Protein AF-A0A1E4X9Z7-F1 (afdb_monomer)

Solvent-accessible surface area (backbone atoms only — not comparable to full-atom values): 3923 Å² total; per-residue (Å²): 132,84,67,47,48,68,56,25,46,54,50,27,53,51,31,46,51,55,38,51,52,47,55,51,54,53,73,74,46,76,93,64,56,73,73,54,48,53,53,48,54,53,50,50,51,52,33,50,52,49,29,52,53,25,51,52,48,24,52,53,22,47,52,52,53,53,54,54,65,75,73,111

Secondary structure (DSSP, 8-state):
-PPPHHHHHHHHHHHHHHHHHHHHHHHTSPP--HHHHHHHHHHHHHHHHHHHHHHHHHHHHHHHHHHHHTT-

Foldseek 3Di:
DQDALVRLVVQLVVLVVVLVVLVVVVVVDDDDPPVVVVVSVVVNVVSVVSNVVSVVSNVVNVVVVVVVVVVD

Structure (mmCIF, N/CA/C/O backbone):
data_AF-A0A1E4X9Z7-F1
#
_entry.id   AF-A0A1E4X9Z7-F1
#
loop_
_atom_site.group_PDB
_atom_site.id
_atom_site.type_symbol
_atom_site.label_atom_id
_atom_site.label_alt_id
_atom_site.label_comp_id
_atom_site.label_asym_id
_atom_site.label_entity_id
_atom_site.label_seq_id
_atom_site.pdbx_PDB_ins_code
_atom_site.Cartn_x
_atom_site.Cartn_y
_atom_site.Cartn_z
_atom_site.occupancy
_atom_site.B_iso_or_equiv
_atom_site.auth_seq_id
_atom_site.auth_comp_id
_atom_site.auth_asym_id
_atom_site.auth_ato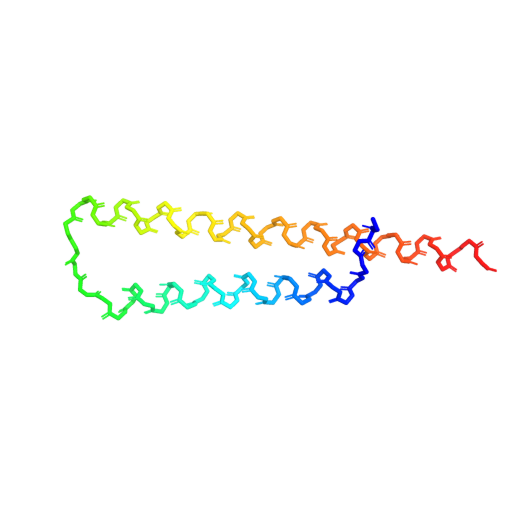m_id
_atom_site.pdbx_PDB_model_num
ATOM 1 N N . MET A 1 1 ? -20.926 12.313 5.884 1.00 51.00 1 MET A N 1
ATOM 2 C CA . MET A 1 1 ? -21.194 11.023 6.552 1.00 51.00 1 MET A CA 1
ATOM 3 C C . MET A 1 1 ? -19.870 10.466 7.039 1.00 51.00 1 MET A C 1
ATOM 5 O O . MET A 1 1 ? -18.902 10.547 6.294 1.00 51.00 1 MET A O 1
ATOM 9 N N . SER A 1 2 ? -19.788 9.983 8.276 1.00 65.12 2 SER A N 1
ATOM 10 C CA . SER A 1 2 ? -18.576 9.314 8.763 1.00 65.12 2 SER A CA 1
ATOM 11 C C . SER A 1 2 ? -18.526 7.897 8.203 1.00 65.12 2 SER A C 1
ATOM 13 O O . SER A 1 2 ? -19.513 7.180 8.329 1.00 65.12 2 SER A O 1
ATOM 15 N N . GLN A 1 3 ? -17.395 7.495 7.617 1.00 77.75 3 GLN A N 1
ATOM 16 C CA . GLN A 1 3 ? -17.190 6.107 7.195 1.00 77.75 3 GLN A CA 1
ATOM 17 C C . GLN A 1 3 ? -17.336 5.159 8.388 1.00 77.75 3 GLN A C 1
ATOM 19 O O . GLN A 1 3 ? -16.749 5.388 9.460 1.00 77.75 3 GLN A O 1
ATOM 24 N N . THR A 1 4 ? -18.112 4.102 8.173 1.00 91.56 4 THR A N 1
ATOM 25 C CA . THR A 1 4 ? -18.230 2.952 9.069 1.00 91.56 4 THR A CA 1
ATOM 26 C C . THR A 1 4 ? -16.950 2.115 9.039 1.00 91.56 4 THR A C 1
ATOM 28 O O . THR A 1 4 ? -16.146 2.208 8.111 1.00 91.56 4 THR A O 1
ATOM 31 N N . VAL A 1 5 ? -16.753 1.263 10.051 1.00 92.69 5 VAL A N 1
ATOM 32 C CA . VAL A 1 5 ? -15.616 0.324 10.086 1.00 92.69 5 VAL A CA 1
ATOM 33 C C . VAL A 1 5 ? -15.631 -0.603 8.867 1.00 92.69 5 VAL A C 1
ATOM 35 O O . VAL A 1 5 ? -14.585 -0.828 8.270 1.00 92.69 5 VAL A O 1
ATOM 38 N N . ALA A 1 6 ? -16.811 -1.077 8.452 1.00 93.06 6 ALA A N 1
ATOM 39 C CA . ALA A 1 6 ? -16.955 -1.945 7.284 1.00 93.06 6 ALA A CA 1
ATOM 40 C C . ALA A 1 6 ? -16.544 -1.243 5.976 1.00 93.06 6 ALA A C 1
ATOM 42 O O . ALA A 1 6 ? -15.804 -1.813 5.180 1.00 93.06 6 ALA A O 1
ATOM 43 N N . GLU A 1 7 ? -16.963 0.009 5.771 1.00 93.19 7 GLU A N 1
ATOM 44 C CA . GLU A 1 7 ? -16.568 0.794 4.593 1.00 93.19 7 GLU A CA 1
ATOM 45 C C . GLU A 1 7 ? -15.068 1.111 4.588 1.00 93.19 7 GLU A C 1
ATOM 47 O O . GLU A 1 7 ? -14.425 1.034 3.542 1.00 93.19 7 GLU A O 1
ATOM 52 N N . ALA A 1 8 ? -14.496 1.442 5.751 1.00 93.50 8 ALA A N 1
ATOM 53 C CA . ALA A 1 8 ? -13.066 1.710 5.876 1.00 93.50 8 ALA A CA 1
ATOM 54 C C . ALA A 1 8 ? -12.220 0.445 5.634 1.00 93.50 8 ALA A C 1
ATOM 56 O O . ALA A 1 8 ? -11.177 0.523 4.987 1.00 93.50 8 ALA A O 1
ATOM 57 N N . GLN A 1 9 ? -12.691 -0.721 6.090 1.00 95.94 9 GLN A N 1
ATOM 58 C CA . GLN A 1 9 ? -12.046 -2.007 5.822 1.00 95.94 9 GLN A CA 1
ATOM 59 C C . GLN A 1 9 ? -12.102 -2.357 4.331 1.00 95.94 9 GLN A C 1
ATOM 61 O O . GLN A 1 9 ? -11.071 -2.671 3.744 1.00 95.94 9 GLN A O 1
ATOM 66 N N . ALA A 1 10 ? -13.266 -2.219 3.689 1.00 96.56 10 ALA A N 1
ATOM 67 C CA . ALA A 1 10 ? -13.403 -2.470 2.255 1.00 96.56 10 ALA A CA 1
ATOM 68 C C . ALA A 1 10 ? -12.496 -1.548 1.417 1.00 96.56 10 ALA A C 1
ATOM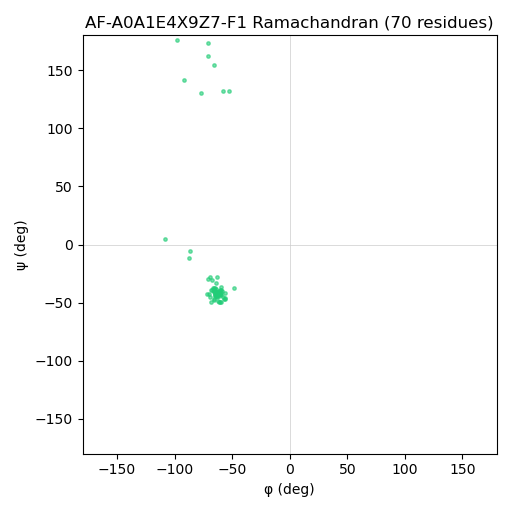 70 O O . ALA A 1 10 ? -11.891 -1.985 0.436 1.00 96.56 10 ALA A O 1
ATOM 71 N N . ALA A 1 11 ? -12.360 -0.279 1.818 1.00 96.00 11 ALA A N 1
ATOM 72 C CA . ALA A 1 11 ? -11.442 0.661 1.177 1.00 96.00 11 ALA A CA 1
ATOM 73 C C . ALA A 1 11 ? -9.969 0.250 1.351 1.00 96.00 11 ALA A C 1
ATOM 75 O O . ALA A 1 11 ? -9.199 0.321 0.389 1.00 96.00 11 ALA A O 1
ATOM 76 N N . LEU A 1 12 ? -9.587 -0.216 2.545 1.00 97.06 12 LEU A N 1
ATOM 77 C CA . LEU A 1 12 ? -8.244 -0.725 2.821 1.00 97.06 12 LEU A CA 1
ATOM 78 C C . LEU A 1 12 ? -7.923 -1.970 1.987 1.00 97.06 12 LEU A C 1
ATOM 80 O O . LEU A 1 12 ? -6.852 -2.036 1.382 1.00 97.06 12 LEU A O 1
ATOM 84 N N . ASP A 1 13 ? -8.849 -2.921 1.911 1.00 97.69 13 ASP A N 1
ATOM 85 C CA . ASP A 1 13 ? -8.671 -4.150 1.134 1.00 97.69 13 ASP A CA 1
ATOM 86 C C . ASP A 1 13 ? -8.515 -3.836 -0.359 1.00 97.69 13 ASP A C 1
ATOM 88 O O . ASP A 1 13 ? -7.612 -4.357 -1.016 1.00 97.69 13 ASP A O 1
ATOM 92 N N . ALA A 1 14 ? -9.318 -2.905 -0.887 1.00 97.75 14 ALA A N 1
ATOM 93 C CA . ALA A 1 14 ? -9.195 -2.437 -2.265 1.00 97.75 14 ALA A CA 1
ATOM 94 C C . ALA A 1 14 ? -7.853 -1.729 -2.533 1.00 97.75 14 ALA A C 1
ATOM 96 O O . ALA A 1 14 ? -7.237 -1.949 -3.578 1.00 97.75 14 ALA A O 1
ATOM 97 N N . ALA A 1 15 ? -7.373 -0.895 -1.601 1.00 97.25 15 ALA A N 1
ATOM 98 C CA . ALA A 1 15 ? -6.076 -0.226 -1.724 1.00 97.25 15 ALA A CA 1
ATOM 99 C C . ALA A 1 15 ? -4.913 -1.232 -1.703 1.00 97.25 15 ALA A C 1
ATOM 101 O O . ALA A 1 15 ? -4.017 -1.151 -2.544 1.00 97.25 15 ALA A O 1
ATOM 102 N N . LYS A 1 16 ? -4.961 -2.220 -0.800 1.00 97.94 16 LYS A N 1
ATOM 103 C CA . LYS A 1 16 ? -3.965 -3.299 -0.714 1.00 97.94 16 LYS A CA 1
ATOM 104 C C . LYS A 1 16 ? -3.957 -4.160 -1.971 1.00 97.94 16 LYS A C 1
ATOM 106 O O . LYS A 1 16 ? -2.886 -4.424 -2.509 1.00 97.94 16 LYS A O 1
ATOM 111 N N . ALA A 1 17 ? -5.128 -4.539 -2.480 1.00 98.06 17 ALA A N 1
ATOM 112 C CA . ALA A 1 17 ? -5.240 -5.292 -3.726 1.00 98.06 17 ALA A CA 1
ATOM 113 C C . ALA A 1 17 ? -4.646 -4.521 -4.917 1.00 98.06 17 ALA A C 1
ATOM 115 O O . ALA A 1 17 ? -3.905 -5.096 -5.710 1.00 98.06 17 ALA A O 1
ATOM 116 N N . ALA A 1 18 ? -4.913 -3.214 -5.018 1.00 97.50 18 ALA A N 1
ATOM 117 C CA . ALA A 1 18 ? -4.354 -2.376 -6.077 1.00 97.50 18 ALA A CA 1
ATOM 118 C C . ALA A 1 18 ? -2.823 -2.254 -5.991 1.00 97.50 18 ALA A C 1
ATOM 120 O O . ALA A 1 18 ? -2.155 -2.288 -7.024 1.00 97.50 18 ALA A O 1
ATOM 121 N N . TYR A 1 19 ? -2.274 -2.132 -4.779 1.00 97.31 19 TYR A N 1
ATOM 122 C CA . TYR A 1 19 ? -0.828 -2.100 -4.558 1.00 97.31 19 TYR A CA 1
ATOM 123 C C . TYR A 1 19 ? -0.163 -3.434 -4.923 1.00 97.31 19 TYR A C 1
ATOM 125 O O . TYR A 1 19 ? 0.795 -3.453 -5.691 1.00 97.31 19 TYR A O 1
ATOM 133 N N . LEU A 1 20 ? -0.714 -4.557 -4.453 1.00 97.12 20 LEU A N 1
ATOM 134 C CA . LEU A 1 20 ? -0.196 -5.894 -4.759 1.00 97.12 20 LEU A CA 1
ATOM 135 C C . LEU A 1 20 ? -0.246 -6.213 -6.256 1.00 97.12 20 LEU A C 1
ATOM 137 O O . LEU A 1 20 ? 0.701 -6.779 -6.795 1.00 97.12 20 LEU A O 1
ATOM 141 N N . GLU A 1 21 ? -1.325 -5.829 -6.937 1.00 96.44 21 GLU A N 1
ATOM 142 C CA . GLU A 1 21 ? -1.438 -5.999 -8.384 1.00 96.44 21 GLU A CA 1
ATOM 143 C C . GLU A 1 21 ? -0.387 -5.174 -9.137 1.00 96.44 21 GLU A C 1
ATOM 145 O O . GLU A 1 21 ? 0.109 -5.625 -10.169 1.00 96.44 21 GLU A O 1
ATOM 150 N N . GLU A 1 22 ? -0.007 -3.996 -8.630 1.00 95.38 22 GLU A N 1
ATOM 151 C CA . GLU A 1 22 ? 1.076 -3.232 -9.246 1.00 95.38 22 GLU A CA 1
ATOM 152 C C . GLU A 1 22 ? 2.435 -3.898 -9.067 1.00 95.38 22 GLU A C 1
ATOM 154 O O . GLU A 1 22 ? 3.168 -4.038 -10.044 1.00 95.38 22 GLU A O 1
ATOM 159 N N . LEU A 1 23 ? 2.741 -4.378 -7.862 1.00 94.62 23 LEU A N 1
ATOM 160 C CA . LEU A 1 23 ? 3.977 -5.120 -7.611 1.00 94.62 23 LEU A CA 1
ATOM 161 C C . LEU A 1 23 ? 4.057 -6.391 -8.463 1.00 94.62 23 LEU A C 1
ATOM 163 O O . LEU A 1 23 ? 5.110 -6.708 -9.011 1.00 94.62 23 LEU A O 1
ATOM 167 N N . ARG A 1 24 ? 2.933 -7.100 -8.635 1.00 95.31 24 ARG A N 1
ATOM 168 C CA . ARG A 1 24 ? 2.863 -8.275 -9.510 1.00 95.31 24 ARG A CA 1
ATOM 169 C C . ARG A 1 24 ? 3.181 -7.902 -10.958 1.00 95.31 24 ARG A C 1
ATOM 171 O O . ARG A 1 24 ? 4.034 -8.533 -11.577 1.00 95.31 24 ARG A O 1
ATOM 178 N N . ARG A 1 25 ? 2.542 -6.853 -11.489 1.00 91.88 25 ARG A N 1
ATOM 179 C CA . ARG A 1 25 ? 2.797 -6.362 -12.856 1.00 91.88 25 ARG A CA 1
ATOM 180 C C . ARG A 1 25 ? 4.237 -5.927 -13.063 1.00 91.88 25 ARG A C 1
ATOM 182 O O . ARG A 1 25 ? 4.754 -6.094 -14.163 1.00 91.88 25 ARG A O 1
ATOM 189 N N . ASP A 1 26 ? 4.845 -5.336 -12.045 1.00 90.81 26 ASP A N 1
ATOM 190 C CA . ASP A 1 26 ? 6.238 -4.919 -12.101 1.00 90.81 26 ASP A CA 1
ATOM 191 C C . ASP A 1 26 ? 7.178 -6.131 -12.102 1.00 90.81 26 ASP A C 1
ATOM 193 O O . ASP A 1 26 ? 8.052 -6.218 -12.957 1.00 90.81 26 ASP A O 1
ATOM 197 N N . SER A 1 27 ? 6.903 -7.141 -11.266 1.00 90.31 27 SER A N 1
ATOM 198 C CA . SER A 1 27 ? 7.675 -8.395 -11.228 1.00 90.31 27 SER A CA 1
ATOM 199 C C . SER A 1 27 ? 7.616 -9.210 -12.528 1.00 90.31 27 SER A C 1
ATOM 201 O O . SER A 1 27 ? 8.545 -9.948 -12.843 1.00 90.31 27 SER A O 1
ATOM 203 N N . GLU A 1 28 ? 6.527 -9.081 -13.291 1.00 92.12 28 GLU A N 1
ATOM 204 C CA . GLU A 1 28 ? 6.329 -9.753 -14.582 1.00 92.12 28 GLU A CA 1
ATOM 205 C C . GLU A 1 28 ? 6.893 -8.948 -15.763 1.00 92.12 28 GLU A C 1
ATOM 207 O O . GLU A 1 28 ? 6.973 -9.459 -16.884 1.00 92.12 28 GLU A O 1
ATOM 212 N N . ARG A 1 29 ? 7.268 -7.681 -15.548 1.00 84.19 29 ARG A N 1
ATOM 213 C CA . ARG A 1 29 ? 7.808 -6.814 -16.597 1.00 84.19 29 ARG A CA 1
ATOM 214 C C . ARG A 1 29 ? 9.326 -6.889 -16.654 1.00 84.19 29 ARG A C 1
ATOM 216 O O . ARG A 1 29 ? 10.016 -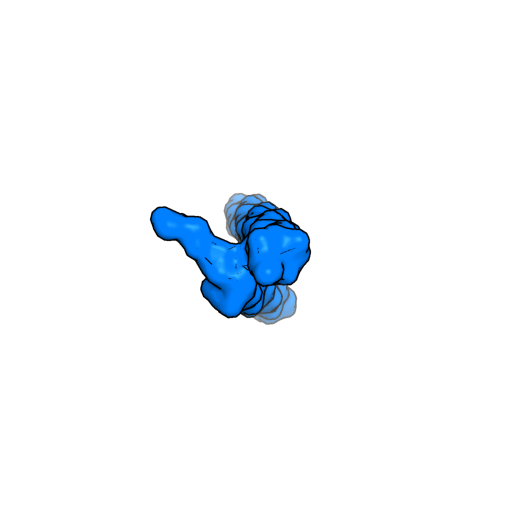6.882 -15.645 1.00 84.19 29 ARG A O 1
ATOM 223 N N . GLY A 1 30 ? 9.841 -6.866 -17.881 1.00 82.50 30 GLY A N 1
ATOM 224 C CA . GLY A 1 30 ? 11.254 -6.601 -18.131 1.00 82.50 30 GLY A CA 1
ATOM 225 C C . GLY A 1 30 ? 11.632 -5.138 -17.872 1.00 82.50 30 GLY A C 1
ATOM 226 O O . GLY A 1 30 ? 10.774 -4.271 -17.644 1.00 82.50 30 GLY A O 1
ATOM 227 N N . GLU A 1 31 ? 12.935 -4.875 -17.957 1.00 82.06 31 GLU A N 1
ATOM 228 C CA . GLU A 1 31 ? 13.515 -3.541 -17.797 1.00 82.06 31 GLU A CA 1
ATOM 229 C C . GLU A 1 31 ? 12.845 -2.520 -18.729 1.00 82.06 31 GLU A C 1
ATOM 231 O O . GLU A 1 31 ? 12.629 -2.760 -19.922 1.00 82.06 31 GLU A O 1
ATOM 236 N N . GLY A 1 32 ? 12.470 -1.374 -18.159 1.00 81.44 32 GLY A N 1
ATOM 237 C CA . GLY A 1 32 ? 11.940 -0.234 -18.896 1.00 81.44 32 GLY A CA 1
ATOM 238 C C . GLY A 1 32 ? 13.009 0.820 -19.170 1.00 81.44 32 GLY A C 1
ATOM 239 O O . GLY A 1 32 ? 14.132 0.757 -18.679 1.00 81.44 32 GLY A O 1
ATOM 240 N N . SER A 1 33 ? 12.643 1.863 -19.916 1.00 89.44 33 SER A N 1
ATOM 241 C CA . SER A 1 33 ? 13.473 3.075 -19.914 1.00 89.44 33 SER A CA 1
ATOM 242 C C . SER A 1 33 ? 13.453 3.731 -18.527 1.00 89.44 33 SER A C 1
ATOM 244 O O . SER A 1 33 ? 12.460 3.627 -17.811 1.00 89.44 33 SER A O 1
ATOM 246 N N . HIS A 1 34 ? 14.489 4.497 -18.179 1.00 89.62 34 HIS A N 1
ATOM 247 C CA . HIS A 1 34 ? 14.560 5.241 -16.911 1.00 89.62 34 HIS A CA 1
ATOM 248 C C . HIS A 1 34 ? 13.285 6.061 -16.606 1.00 89.62 34 HIS A C 1
ATOM 250 O O . HIS A 1 34 ? 12.823 6.138 -15.473 1.00 89.62 34 HIS A O 1
ATOM 256 N N . ASN A 1 35 ? 12.660 6.647 -17.634 1.00 90.50 35 ASN A N 1
ATOM 257 C CA . ASN A 1 35 ? 11.410 7.396 -17.475 1.00 90.50 35 ASN A CA 1
ATOM 258 C C . ASN A 1 35 ? 10.194 6.510 -17.175 1.00 90.50 35 ASN A C 1
ATOM 260 O O . ASN A 1 35 ? 9.246 6.984 -16.553 1.00 90.50 35 ASN A O 1
ATOM 264 N N . GLN A 1 36 ? 10.182 5.267 -17.657 1.00 88.81 36 GLN A N 1
ATOM 265 C CA . GLN A 1 36 ? 9.154 4.296 -17.293 1.00 88.81 36 GLN A CA 1
ATOM 266 C C . GLN A 1 36 ? 9.360 3.840 -15.855 1.00 88.81 36 GLN A C 1
ATOM 268 O O . GLN A 1 36 ? 8.384 3.809 -15.120 1.00 88.81 36 GLN A O 1
ATOM 273 N N . GLU A 1 37 ? 10.604 3.574 -15.460 1.00 91.31 37 GLU A N 1
ATOM 274 C CA . GLU A 1 37 ? 10.942 3.141 -14.104 1.00 91.31 37 GLU A CA 1
ATOM 275 C C . GLU A 1 37 ? 10.537 4.182 -13.059 1.00 91.31 37 GLU A C 1
ATOM 277 O O . GLU A 1 37 ? 9.746 3.891 -12.171 1.00 91.31 37 GLU A O 1
ATOM 282 N N . ARG A 1 38 ? 10.901 5.453 -13.270 1.00 93.25 38 ARG A N 1
ATOM 283 C CA . ARG A 1 38 ? 10.476 6.548 -12.384 1.00 93.25 38 ARG A CA 1
ATOM 284 C C . ARG A 1 38 ? 8.953 6.640 -12.232 1.00 93.25 38 ARG A C 1
ATOM 286 O O . ARG A 1 38 ? 8.450 6.858 -11.138 1.00 93.25 38 ARG A O 1
ATOM 293 N N . ARG A 1 39 ? 8.192 6.476 -13.323 1.00 92.25 39 ARG A N 1
ATOM 294 C CA . ARG A 1 39 ? 6.717 6.497 -13.254 1.00 92.25 39 ARG A CA 1
ATOM 295 C C . ARG A 1 39 ? 6.155 5.293 -12.496 1.00 92.25 39 ARG A C 1
ATOM 297 O O . ARG A 1 39 ? 5.079 5.409 -11.914 1.00 92.25 39 ARG A O 1
ATOM 304 N N . ARG A 1 40 ? 6.835 4.143 -12.537 1.00 91.31 40 ARG A N 1
ATOM 305 C CA . ARG A 1 40 ? 6.458 2.958 -11.754 1.00 91.31 40 ARG A CA 1
ATOM 306 C C . ARG A 1 40 ? 6.688 3.221 -10.274 1.00 91.31 40 ARG A C 1
ATOM 308 O O . ARG A 1 40 ? 5.756 3.046 -9.500 1.00 91.31 40 ARG A O 1
ATOM 315 N N . GLU A 1 41 ? 7.864 3.723 -9.908 1.00 93.62 41 GLU A N 1
ATOM 316 C CA . GLU A 1 41 ? 8.188 4.099 -8.528 1.00 93.62 41 GLU A CA 1
ATOM 317 C C . GLU A 1 41 ? 7.192 5.131 -7.977 1.00 93.62 41 GLU A C 1
ATOM 319 O O . GLU A 1 41 ? 6.640 4.946 -6.895 1.00 93.62 41 GLU A O 1
ATOM 324 N N . GLU A 1 42 ? 6.884 6.184 -8.743 1.00 96.19 42 GLU A N 1
ATOM 325 C CA . GLU A 1 42 ? 5.871 7.186 -8.378 1.00 96.19 42 GLU A CA 1
ATOM 326 C C . GLU A 1 42 ? 4.510 6.539 -8.109 1.00 96.19 42 GLU A C 1
ATOM 328 O O . GLU A 1 42 ? 3.892 6.788 -7.074 1.00 96.19 42 GLU A O 1
ATOM 333 N N . ARG A 1 43 ? 4.072 5.640 -8.993 1.00 94.88 43 ARG A N 1
ATOM 334 C CA . ARG A 1 43 ? 2.795 4.943 -8.838 1.00 94.88 43 ARG A CA 1
ATOM 335 C C . ARG A 1 43 ? 2.779 3.981 -7.647 1.00 94.88 43 ARG A C 1
ATOM 337 O O . ARG A 1 43 ? 1.760 3.883 -6.963 1.00 94.88 43 ARG A O 1
ATOM 344 N N . GLN A 1 44 ? 3.872 3.266 -7.394 1.00 95.62 44 GLN A N 1
ATOM 345 C CA . GLN A 1 44 ? 4.001 2.388 -6.228 1.00 95.62 44 GLN A CA 1
ATOM 346 C C . GLN A 1 44 ? 3.940 3.204 -4.930 1.00 95.62 44 GLN A C 1
ATOM 348 O O . GLN A 1 44 ? 3.186 2.842 -4.026 1.00 95.62 44 GLN A O 1
ATOM 353 N N . ASN A 1 45 ? 4.626 4.349 -4.881 1.00 97.44 45 ASN A N 1
ATOM 354 C CA . ASN A 1 45 ? 4.586 5.273 -3.748 1.00 97.44 45 ASN A CA 1
ATOM 355 C C . ASN A 1 45 ? 3.174 5.831 -3.505 1.00 97.44 45 ASN A C 1
ATOM 357 O O . ASN A 1 45 ? 2.703 5.836 -2.369 1.00 97.44 45 ASN A O 1
ATOM 361 N N . GLU A 1 46 ? 2.456 6.243 -4.555 1.00 97.81 46 GLU A N 1
ATOM 362 C CA . GLU A 1 46 ? 1.064 6.709 -4.446 1.00 97.81 46 GLU A CA 1
ATOM 363 C C . GLU A 1 46 ? 0.125 5.628 -3.890 1.00 97.81 46 GLU A C 1
ATOM 365 O O . GLU A 1 46 ? -0.741 5.901 -3.054 1.00 97.81 46 GLU A O 1
ATOM 370 N N . LEU A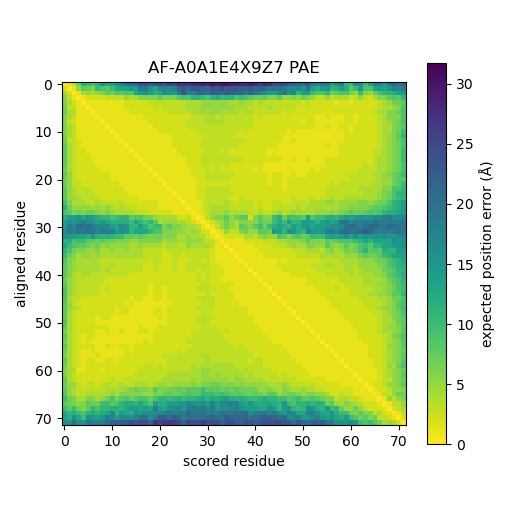 1 47 ? 0.284 4.383 -4.347 1.00 97.31 47 LEU A N 1
ATOM 371 C CA . LEU A 1 47 ? -0.517 3.256 -3.874 1.00 97.31 47 LEU A CA 1
ATOM 372 C C . LEU A 1 47 ? -0.193 2.908 -2.417 1.00 97.31 47 LEU A C 1
ATOM 374 O O . LEU A 1 47 ? -1.113 2.634 -1.644 1.00 97.31 47 LEU A O 1
ATOM 378 N N . GLN A 1 48 ? 1.079 2.967 -2.025 1.00 97.56 48 GLN A N 1
ATOM 379 C CA . GLN A 1 48 ? 1.504 2.747 -0.646 1.00 97.56 48 GLN A CA 1
ATOM 380 C C . GLN A 1 48 ? 0.969 3.836 0.296 1.00 97.56 48 GLN A C 1
ATOM 382 O O . GLN A 1 48 ? 0.426 3.519 1.356 1.00 97.56 48 GLN A O 1
ATOM 387 N N . GLU A 1 49 ? 1.040 5.104 -0.110 1.00 98.06 49 GLU A N 1
ATOM 388 C CA . GLU A 1 49 ? 0.457 6.230 0.628 1.00 98.06 49 GLU A CA 1
ATOM 389 C C . GLU A 1 49 ? -1.059 6.050 0.789 1.00 98.06 49 GLU A C 1
ATOM 391 O O . GLU A 1 49 ? -1.610 6.196 1.882 1.00 98.06 49 GLU A O 1
ATOM 396 N N . LYS A 1 50 ? -1.751 5.628 -0.275 1.00 97.38 50 LYS A N 1
ATOM 397 C CA . LYS A 1 50 ? -3.187 5.333 -0.213 1.00 97.38 50 LYS A CA 1
ATOM 398 C C . LYS A 1 50 ? -3.512 4.202 0.766 1.00 97.38 50 LYS A C 1
ATOM 400 O O . LYS A 1 50 ? -4.514 4.295 1.479 1.00 97.38 50 LYS A O 1
ATOM 405 N N . VAL A 1 51 ? -2.697 3.144 0.818 1.00 98.00 51 VAL A N 1
ATOM 406 C CA . VAL A 1 51 ? -2.848 2.071 1.817 1.00 98.00 51 VAL A CA 1
ATOM 407 C C . VAL A 1 51 ? -2.728 2.650 3.223 1.00 98.00 51 VAL A C 1
ATOM 409 O O . VAL A 1 51 ? -3.625 2.431 4.037 1.00 98.00 51 VAL A O 1
ATOM 412 N N . TRP A 1 52 ? -1.690 3.446 3.489 1.00 97.94 52 TRP A N 1
ATOM 413 C CA . TRP A 1 52 ? -1.484 4.069 4.796 1.00 97.94 52 TRP A CA 1
ATOM 414 C C . TRP A 1 52 ? -2.669 4.953 5.213 1.00 97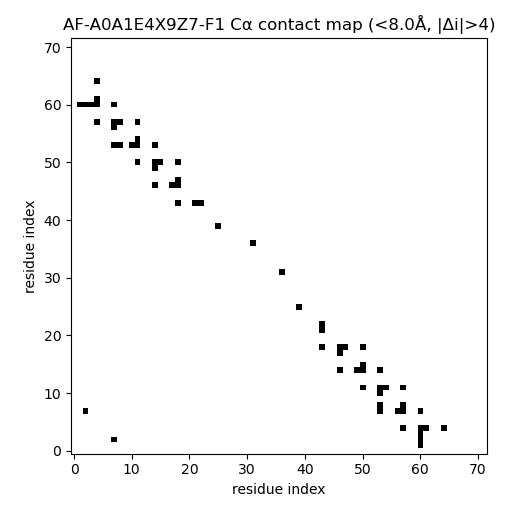.94 52 TRP A C 1
ATOM 416 O O . TRP A 1 52 ? -3.174 4.829 6.333 1.00 97.94 52 TRP A O 1
ATOM 426 N N . GLN A 1 53 ? -3.189 5.782 4.304 1.00 97.19 53 GLN A N 1
ATOM 427 C CA . GLN A 1 53 ? -4.372 6.611 4.560 1.00 97.19 53 GLN A CA 1
ATOM 428 C C . GLN A 1 53 ? -5.607 5.770 4.910 1.00 97.19 53 GLN A C 1
ATOM 430 O O . GLN A 1 53 ? -6.342 6.111 5.842 1.00 97.19 53 GLN A O 1
ATOM 435 N N . CYS A 1 54 ? -5.827 4.648 4.215 1.00 97.19 54 CYS A N 1
ATOM 436 C CA . CYS A 1 54 ? -6.932 3.738 4.525 1.00 97.19 54 CYS A CA 1
ATOM 437 C C . CYS A 1 54 ? -6.763 3.076 5.903 1.00 97.19 54 CYS A C 1
ATOM 439 O O . CYS A 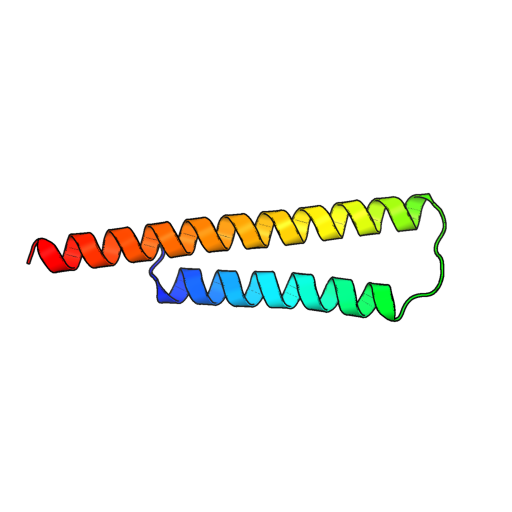1 54 ? -7.743 2.926 6.631 1.00 97.19 54 CYS A O 1
ATOM 441 N N . GLU A 1 55 ? -5.536 2.731 6.305 1.00 97.31 55 GLU A N 1
ATOM 442 C CA . GLU A 1 55 ? -5.256 2.195 7.645 1.00 97.31 55 GLU A CA 1
ATOM 443 C C . GLU A 1 55 ? -5.558 3.224 8.741 1.00 97.31 55 GLU A C 1
ATOM 445 O O . GLU A 1 55 ? -6.194 2.891 9.746 1.00 97.31 55 GLU A O 1
ATOM 450 N N . GLN A 1 56 ? -5.178 4.491 8.534 1.00 97.06 56 GLN A N 1
ATOM 451 C CA . GLN A 1 5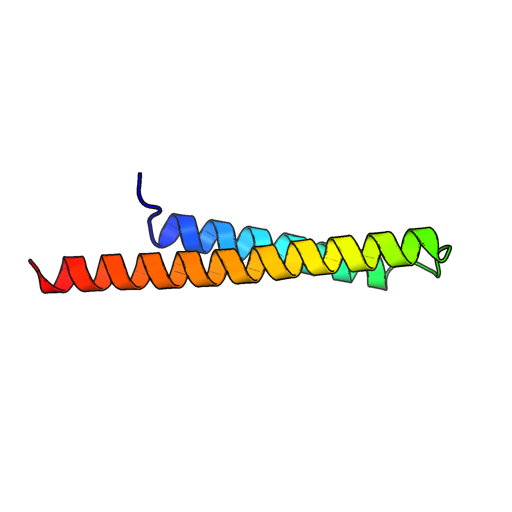6 ? -5.528 5.567 9.467 1.00 97.06 56 GLN A CA 1
ATOM 452 C C . GLN A 1 56 ? -7.045 5.789 9.533 1.00 97.06 56 GLN A C 1
ATOM 454 O O . GLN A 1 56 ? -7.599 5.959 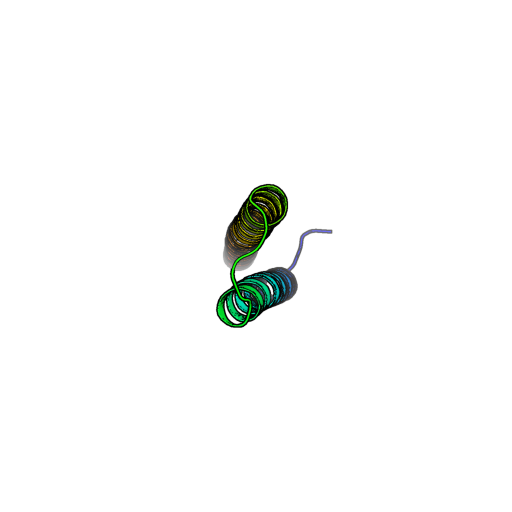10.624 1.00 97.06 56 GLN A O 1
ATOM 459 N N . ALA A 1 57 ? -7.738 5.744 8.391 1.00 94.81 57 ALA A N 1
ATOM 460 C CA . ALA A 1 57 ? -9.191 5.883 8.329 1.00 94.81 57 ALA A CA 1
ATOM 461 C C . ALA A 1 57 ? -9.913 4.747 9.072 1.00 94.81 57 ALA A C 1
ATOM 463 O O . ALA A 1 57 ? -10.838 5.015 9.847 1.00 94.81 57 ALA A O 1
ATOM 464 N N . LEU A 1 58 ? -9.457 3.502 8.901 1.00 94.69 58 LEU A N 1
ATOM 465 C CA . LEU A 1 58 ? -9.972 2.336 9.618 1.00 94.69 58 LEU A CA 1
ATOM 466 C C . LEU A 1 58 ? -9.752 2.473 11.125 1.00 94.69 58 LEU A C 1
ATOM 468 O O . LEU A 1 58 ? -10.704 2.348 11.896 1.00 94.69 58 LEU A O 1
ATOM 472 N N . LYS A 1 59 ? -8.533 2.820 11.551 1.00 95.25 59 LYS A N 1
ATOM 473 C CA . LYS A 1 59 ? -8.221 3.059 12.967 1.00 95.25 59 LYS A CA 1
ATOM 474 C C . LYS A 1 59 ? -9.139 4.125 13.567 1.00 95.25 59 LYS A C 1
ATOM 476 O O . LYS A 1 59 ? -9.703 3.926 14.642 1.00 95.25 59 LYS A O 1
ATOM 481 N N . ALA A 1 60 ? -9.342 5.236 12.861 1.00 93.56 60 ALA A N 1
ATOM 482 C CA . ALA A 1 60 ? -10.239 6.296 13.302 1.00 93.56 60 ALA A CA 1
ATOM 48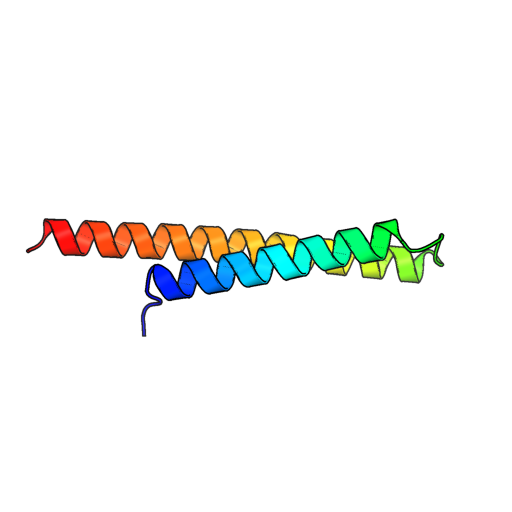3 C C . ALA A 1 60 ? -11.705 5.828 13.376 1.00 93.56 60 ALA A C 1
ATOM 485 O O . ALA A 1 60 ? -12.419 6.204 14.305 1.00 93.56 60 ALA A O 1
ATOM 486 N N . ALA A 1 61 ? -12.164 5.001 12.431 1.00 93.25 61 ALA A N 1
ATOM 487 C CA . ALA A 1 61 ? -13.507 4.424 12.454 1.00 93.25 61 ALA A CA 1
ATOM 488 C C . ALA A 1 61 ? -13.713 3.479 13.647 1.00 93.25 61 ALA A C 1
ATOM 490 O O . ALA A 1 61 ? -14.737 3.578 14.324 1.00 93.25 61 ALA A O 1
ATOM 491 N N . MET A 1 62 ? -12.727 2.632 13.953 1.00 92.75 62 MET A N 1
ATOM 492 C CA . MET A 1 62 ? -12.777 1.720 15.100 1.00 92.75 62 MET A CA 1
ATOM 493 C C . MET A 1 62 ? -12.812 2.480 16.429 1.00 92.75 62 MET A C 1
ATOM 495 O O . MET A 1 62 ? -13.618 2.156 17.298 1.00 92.75 62 MET A O 1
ATOM 499 N N . LEU A 1 63 ? -12.005 3.538 16.574 1.00 92.69 63 LEU A N 1
ATOM 500 C CA . LEU A 1 63 ? -12.019 4.385 17.772 1.00 92.69 63 LEU A CA 1
ATOM 501 C C . LEU A 1 63 ? -13.377 5.068 17.981 1.00 92.69 63 LEU A C 1
ATOM 503 O O . LEU A 1 63 ? -13.879 5.103 19.102 1.00 92.69 63 LEU A O 1
ATOM 507 N N . ARG A 1 64 ? -14.005 5.568 16.906 1.00 91.25 64 ARG A N 1
ATOM 508 C CA . ARG A 1 64 ? -15.357 6.148 16.977 1.00 91.25 64 ARG A CA 1
ATOM 509 C C . ARG A 1 64 ? -16.403 5.114 17.385 1.00 91.25 64 ARG A C 1
ATOM 511 O O . ARG A 1 64 ? -17.248 5.416 18.221 1.00 91.25 64 ARG A O 1
ATOM 518 N N . GLN A 1 65 ? -16.341 3.908 16.819 1.00 89.31 65 GLN A N 1
ATOM 519 C CA . GLN A 1 65 ? -17.266 2.826 17.158 1.00 89.31 65 GLN A CA 1
ATOM 520 C C . GLN A 1 65 ? -17.122 2.401 18.628 1.00 89.31 65 GLN A C 1
ATOM 522 O O . GLN A 1 65 ? -18.126 2.252 19.318 1.00 89.31 65 GLN A O 1
ATOM 527 N N . ALA A 1 66 ? -15.889 2.270 19.124 1.00 86.50 66 ALA A N 1
ATOM 528 C CA . ALA A 1 66 ? -15.618 1.933 20.520 1.00 86.50 66 ALA A CA 1
ATOM 529 C C . ALA A 1 66 ? -16.076 3.039 21.489 1.00 86.50 66 ALA A C 1
ATOM 531 O O . ALA A 1 66 ? -16.676 2.743 22.519 1.00 86.50 66 ALA A O 1
ATOM 532 N N . GLY A 1 67 ? -15.854 4.313 21.145 1.00 84.00 67 GLY A N 1
ATOM 533 C CA . GLY A 1 67 ? -16.339 5.447 21.940 1.00 84.00 67 GLY A CA 1
ATOM 534 C C . GLY A 1 67 ? -17.868 5.531 21.988 1.00 84.00 67 GLY A C 1
ATOM 535 O O . GLY A 1 67 ? -18.434 5.818 23.042 1.00 84.00 67 GLY A O 1
ATOM 536 N N . ALA A 1 68 ? -18.543 5.216 20.878 1.00 75.25 68 ALA A N 1
ATOM 537 C CA . ALA A 1 68 ? -20.002 5.139 20.829 1.00 75.25 68 ALA A CA 1
ATOM 538 C C . ALA A 1 68 ? -20.553 3.996 21.702 1.00 75.25 68 ALA A C 1
ATOM 540 O O . ALA A 1 68 ? -21.555 4.189 22.381 1.00 75.25 68 ALA A O 1
ATOM 541 N N . ALA A 1 69 ? -19.880 2.841 21.732 1.00 70.25 69 ALA A N 1
ATOM 542 C CA . ALA A 1 69 ? -20.283 1.696 22.552 1.00 70.25 69 ALA A CA 1
ATOM 543 C C . ALA A 1 69 ? -20.114 1.929 24.064 1.00 70.25 69 ALA A C 1
ATOM 545 O O . ALA A 1 69 ? -20.851 1.350 24.849 1.00 70.25 69 ALA A O 1
ATOM 546 N N . ASN A 1 70 ? -19.165 2.775 24.475 1.00 68.12 70 ASN A N 1
ATOM 547 C CA . ASN A 1 70 ? -18.909 3.093 25.886 1.00 68.12 70 ASN A CA 1
ATOM 548 C C . ASN A 1 70 ? -19.785 4.239 26.430 1.00 68.12 70 ASN A C 1
ATOM 550 O O . ASN A 1 70 ? -19.687 4.580 27.606 1.00 68.12 70 ASN A O 1
ATOM 554 N N . SER A 1 71 ? -20.579 4.873 25.562 1.00 64.12 71 SER A N 1
ATOM 555 C CA . SER A 1 71 ? -21.439 6.022 25.887 1.00 64.12 71 SER A CA 1
ATOM 556 C C . SER A 1 71 ? -22.934 5.664 25.897 1.00 64.12 71 SER A C 1
ATOM 558 O O . SER A 1 71 ? -23.765 6.564 26.022 1.00 64.12 71 SER A O 1
ATOM 560 N N . ALA A 1 72 ? -23.265 4.381 25.720 1.00 52.06 72 ALA A N 1
ATOM 561 C CA . ALA A 1 72 ? -24.615 3.817 25.688 1.00 52.06 72 ALA A CA 1
ATOM 562 C C . ALA A 1 72 ? -24.822 2.880 26.884 1.00 52.06 72 ALA A C 1
ATOM 564 O O . ALA A 1 72 ? -25.955 2.869 27.414 1.00 52.06 72 ALA A O 1
#

Radius of gyration: 16.83 Å; Cα contacts (8 Å, |Δi|>4): 33; chains: 1; bounding box: 39×21×46 Å

Nearest PDB structures (foldseek):
  7lbm-assembly1_n  TM=8.689E-01  e=5.165E+00  Homo sapiens
  4abm-assembly1_A  TM=8.653E-01  e=5.165E+00  Homo sapiens
  5n72-assembly1_A-2  TM=7.650E-01  e=3.261E+00  Legionella pneumophila
  5n6x-assembly1_A  TM=7.654E-01  e=3.971E+00  Legionella pneumophila

pLDDT: mean 90.5, std 10.18, range [51.0, 98.06]

Sequence (72 aa):
MSQTVAEAQAALDAAKAAYLEELRRDSERGEGSHNQERRREERQNELQEKVWQCEQALKAAMLRQAGAANSA

Mean predicted aligned error: 4.86 Å